Protein AF-A0A3L7UXZ8-F1 (afdb_monomer)

Sequence (116 aa):
MSKIKSLLKNLHPDQWKRKPWANPTLIAASRVRPDKLKSFIVQELRSEAGKPAVQSEWPTITEVAKRLGENKGTVSRLIRKGRLKDNGLKNRQRRIDPASVLEYCKAKGITYNQTR

Secondary structure (DSSP, 8-state):
--HHHHHHHHH-GGGGGG-GGG-HHHHHHHHH-GGGHHHHHHHHHHHHT-----GGGPPBHHHHHHHHT--HHHHHHHHHTTSS-B-S--GGG-BB-HHHHHHHHHHHT-------

Mean predicted aligned error: 15.3 Å

Solvent-accessible surface area (backbone atoms only — not comparable to full-atom values): 6978 Å² total; per-residue (Å²): 129,63,71,66,62,61,54,46,57,78,74,46,72,81,61,60,84,73,50,66,88,73,38,66,66,59,54,52,43,47,73,78,40,62,90,51,36,68,63,50,52,54,47,52,54,46,40,74,75,54,60,75,73,55,87,91,58,45,41,40,58,67,54,51,11,62,47,68,76,45,52,52,66,57,51,53,48,36,37,76,70,68,60,33,50,58,74,83,46,62,78,96,66,31,25,32,41,59,65,37,50,51,51,46,24,60,77,68,74,46,78,75,63,79,79,128

Nearest PDB structures (foldseek):
  4j2n-assembly1_A  TM=9.255E-01  e=5.823E-03  Pukovnikvirus pukovnik
  3ucs-assembly1_A  TM=7.450E-01  e=8.799E-01  Klebsiella pneumoniae 342
  2zhh-assembly1_A-2  TM=7.238E-01  e=1.288E+00  Escherichia coli K-12
  5gpe-assembly4_G  TM=5.611E-01  e=5.640E-01  Cupriavidus metallidurans CH34
  2zhg-assembly1_A-2  TM=7.113E-01  e=2.009E+00  Escherichia coli K-12

Structure (mmCIF, N/CA/C/O backbone):
data_AF-A0A3L7UXZ8-F1
#
_entry.id   AF-A0A3L7UXZ8-F1
#
loop_
_atom_site.group_PDB
_atom_site.id
_atom_site.type_symbol
_atom_site.label_atom_id
_atom_site.label_alt_id
_atom_site.label_comp_id
_atom_site.label_asym_id
_atom_site.label_entity_id
_atom_site.label_seq_id
_atom_site.pdbx_PDB_ins_code
_atom_site.Cartn_x
_atom_site.Cartn_y
_atom_site.Cartn_z
_atom_site.occupancy
_atom_site.B_iso_or_equiv
_atom_site.auth_seq_id
_atom_site.auth_comp_id
_atom_site.auth_asym_id
_atom_site.auth_atom_id
_atom_site.pdbx_PDB_model_num
ATOM 1 N N . MET A 1 1 ? -20.219 32.440 -14.816 1.00 51.62 1 MET A N 1
ATOM 2 C CA . MET A 1 1 ? -19.664 31.236 -14.142 1.00 51.62 1 MET A CA 1
ATOM 3 C C . MET A 1 1 ? -19.347 30.169 -15.191 1.00 51.62 1 MET A C 1
ATOM 5 O O . MET A 1 1 ? -20.224 29.867 -15.986 1.00 51.62 1 MET A O 1
ATOM 9 N N . SER A 1 2 ? -18.127 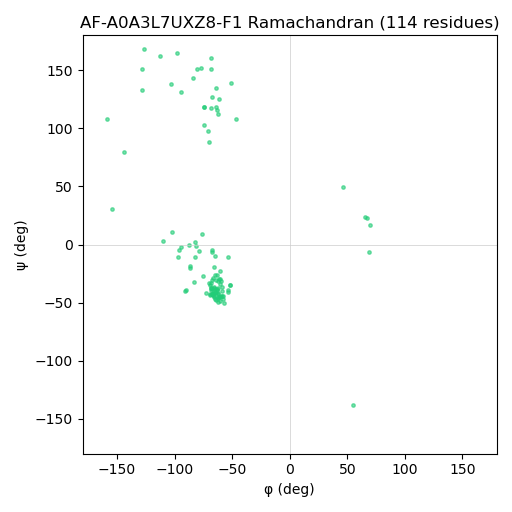29.612 -15.242 1.00 64.94 2 SER A N 1
ATOM 10 C CA . SER A 1 2 ? -17.762 28.589 -16.246 1.00 64.94 2 SER A CA 1
ATOM 11 C C . SER A 1 2 ? -18.582 27.300 -16.080 1.00 64.94 2 SER A C 1
ATOM 13 O O . SER A 1 2 ? -18.694 26.784 -14.967 1.00 64.94 2 SER A O 1
ATOM 15 N N . LYS A 1 3 ? -19.098 26.751 -17.190 1.00 65.88 3 LYS A N 1
ATOM 16 C CA . LYS A 1 3 ? -19.978 25.561 -17.262 1.00 65.88 3 LYS A CA 1
ATOM 17 C C . LYS A 1 3 ? -19.422 24.338 -16.509 1.00 65.88 3 LYS A C 1
ATOM 19 O O . LYS A 1 3 ? -20.165 23.627 -15.841 1.00 65.88 3 LYS A O 1
ATOM 24 N N . ILE A 1 4 ? -18.098 24.176 -16.513 1.00 62.41 4 ILE A N 1
ATOM 25 C CA . ILE A 1 4 ? -17.360 23.134 -15.779 1.00 62.41 4 ILE A CA 1
ATOM 26 C C . ILE A 1 4 ? -17.542 23.267 -14.255 1.00 62.41 4 ILE A C 1
ATOM 28 O O . ILE A 1 4 ? -17.833 22.279 -13.584 1.00 62.41 4 ILE A O 1
ATOM 32 N N . LYS A 1 5 ? -17.444 24.487 -13.700 1.00 64.06 5 LYS A N 1
ATOM 33 C CA . LYS A 1 5 ? -17.596 24.727 -12.251 1.00 64.06 5 LYS A CA 1
ATOM 34 C C . LYS A 1 5 ? -19.003 24.375 -11.759 1.00 64.06 5 LYS A C 1
ATOM 36 O O . LYS A 1 5 ? -19.148 23.811 -10.681 1.00 64.06 5 LYS A O 1
ATOM 41 N N . SER A 1 6 ? -20.026 24.689 -12.556 1.00 66.88 6 SER A N 1
ATOM 42 C CA . SER A 1 6 ? -21.424 24.384 -12.224 1.00 66.88 6 SER A CA 1
ATOM 43 C C . SER A 1 6 ? -21.712 22.878 -12.253 1.00 66.88 6 SER A C 1
ATOM 45 O O . SER A 1 6 ? -22.385 22.368 -11.363 1.00 66.88 6 SER A O 1
ATOM 47 N N . LEU A 1 7 ? -21.139 22.145 -13.214 1.00 65.00 7 LEU A N 1
ATOM 48 C CA . LEU A 1 7 ? -21.285 20.689 -13.302 1.00 65.00 7 LEU A CA 1
ATOM 49 C C . LEU A 1 7 ? -20.618 19.958 -12.127 1.00 65.00 7 LEU A C 1
ATOM 51 O O . LEU A 1 7 ? -21.221 19.060 -11.548 1.00 65.00 7 LEU A O 1
ATOM 55 N N . LEU A 1 8 ? -19.410 20.372 -11.736 1.00 59.84 8 LEU A N 1
ATOM 56 C CA . LEU A 1 8 ? -18.667 19.773 -10.620 1.00 59.84 8 LEU A CA 1
ATOM 57 C C . LEU A 1 8 ? -19.349 19.983 -9.257 1.00 59.84 8 LEU A C 1
ATOM 59 O O . LEU A 1 8 ? -19.364 19.053 -8.453 1.00 59.84 8 LEU A O 1
ATOM 63 N N . LYS A 1 9 ? -19.969 21.154 -9.027 1.00 58.72 9 LYS A N 1
ATOM 64 C CA . LYS A 1 9 ? -20.753 21.454 -7.810 1.00 58.72 9 LYS A CA 1
ATOM 65 C C . LYS A 1 9 ? -21.835 20.408 -7.533 1.00 58.72 9 LYS A C 1
ATOM 67 O O . LYS A 1 9 ? -22.041 20.044 -6.382 1.00 58.72 9 LYS A O 1
ATOM 72 N N . ASN A 1 10 ? -22.510 19.950 -8.586 1.00 60.25 10 ASN A N 1
ATOM 73 C CA . ASN A 1 10 ? -23.655 19.044 -8.482 1.00 60.25 10 ASN A CA 1
ATOM 74 C C . ASN A 1 10 ? -23.257 17.561 -8.433 1.00 60.25 10 ASN A C 1
ATOM 76 O O . ASN A 1 10 ? -24.073 16.737 -8.039 1.00 60.25 10 ASN A O 1
ATOM 80 N N . LEU A 1 11 ? -22.034 17.213 -8.850 1.00 56.59 11 LEU A N 1
ATOM 81 C CA . LEU A 1 11 ? -21.573 15.823 -8.913 1.00 56.59 11 LEU A CA 1
ATOM 82 C C . LEU A 1 11 ? -20.889 15.365 -7.617 1.00 56.59 11 LEU A C 1
ATOM 84 O O . LEU A 1 11 ? -21.138 14.242 -7.208 1.00 56.59 11 LEU A O 1
ATOM 88 N N . HIS A 1 12 ? -20.068 16.194 -6.957 1.00 53.81 12 HIS A N 1
ATOM 89 C CA . HIS A 1 12 ? -19.430 15.851 -5.672 1.00 53.81 12 HIS A CA 1
ATOM 90 C C . HIS A 1 12 ? -18.987 17.122 -4.905 1.00 53.81 12 HIS A C 1
ATOM 92 O O . HIS A 1 12 ? -17.982 17.731 -5.287 1.00 53.81 12 HIS A O 1
ATOM 98 N N . PRO A 1 13 ? -19.656 17.522 -3.802 1.00 54.41 13 PRO A N 1
ATOM 99 C CA . PRO A 1 13 ? -19.327 18.758 -3.076 1.00 54.41 13 PRO A CA 1
ATOM 100 C C . PRO A 1 13 ? -17.949 18.728 -2.386 1.00 54.41 13 PRO A C 1
ATOM 102 O O . PRO A 1 13 ? -17.293 19.763 -2.286 1.00 54.41 13 PRO A O 1
ATOM 105 N N . ASP A 1 14 ? -17.462 17.550 -1.981 1.00 51.56 14 ASP A N 1
ATOM 106 C CA . ASP A 1 14 ? -16.200 17.389 -1.235 1.00 51.56 14 ASP A CA 1
ATOM 107 C C . ASP A 1 14 ? -14.931 17.550 -2.102 1.00 51.56 14 ASP A C 1
ATOM 109 O O . ASP A 1 14 ? -13.878 17.998 -1.648 1.00 51.56 14 ASP A O 1
ATOM 113 N N . GLN A 1 15 ? -15.025 17.261 -3.405 1.00 50.94 15 GLN A N 1
ATOM 114 C CA . GLN A 1 15 ? -13.883 17.307 -4.336 1.00 50.94 15 GLN A CA 1
ATOM 115 C C . GLN A 1 15 ? -13.571 18.731 -4.841 1.00 50.94 15 GLN A C 1
ATOM 117 O O . GLN A 1 15 ? -12.597 18.952 -5.566 1.00 50.94 15 GLN A O 1
ATOM 122 N N . TRP A 1 16 ? -14.356 19.731 -4.418 1.00 46.22 16 TRP A N 1
ATOM 123 C CA . TRP A 1 16 ? -14.195 21.136 -4.801 1.00 46.22 16 TRP A CA 1
ATOM 124 C C . TRP A 1 16 ? -12.839 21.717 -4.369 1.00 46.22 16 TRP A C 1
ATOM 126 O O . TRP A 1 16 ? -12.270 22.571 -5.053 1.00 46.22 16 TRP A O 1
ATOM 136 N N . LYS A 1 17 ? -12.266 21.218 -3.266 1.00 52.56 17 LYS A N 1
ATOM 137 C CA . LYS A 1 17 ? -10.981 21.701 -2.731 1.00 52.56 17 LYS A CA 1
ATOM 138 C C . LYS A 1 17 ? -9.783 21.418 -3.650 1.00 52.56 17 LYS A C 1
ATOM 140 O O . LYS A 1 17 ? -8.772 22.104 -3.536 1.00 52.56 17 LYS A O 1
ATOM 145 N N . ARG A 1 18 ? -9.898 20.474 -4.595 1.00 56.06 18 ARG A N 1
ATOM 146 C CA . ARG A 1 18 ? -8.808 20.064 -5.505 1.00 56.06 18 ARG A CA 1
ATOM 147 C C . ARG A 1 18 ? -8.694 20.898 -6.789 1.00 56.06 18 ARG A C 1
ATOM 149 O O . ARG A 1 18 ? -7.810 20.650 -7.596 1.00 56.06 18 ARG A O 1
ATOM 156 N N . LYS A 1 19 ? -9.564 21.899 -6.981 1.00 61.94 19 LYS A N 1
ATOM 157 C CA . LYS A 1 19 ? -9.596 22.789 -8.164 1.00 61.94 19 LYS A CA 1
ATOM 158 C C . LYS A 1 19 ? -9.491 22.062 -9.528 1.00 61.94 19 LYS A C 1
ATOM 160 O O . LYS A 1 19 ? -8.731 22.506 -10.388 1.00 61.94 19 LYS A O 1
ATOM 165 N N . PRO A 1 20 ? -10.285 21.008 -9.799 1.00 56.69 20 PRO A N 1
ATOM 166 C CA . PRO A 1 20 ? -10.182 20.234 -11.045 1.00 56.69 20 PRO A CA 1
ATOM 167 C C . PRO A 1 20 ? -10.444 21.059 -12.321 1.00 56.69 20 PRO A C 1
ATOM 169 O O . PRO A 1 20 ? -9.943 20.732 -13.388 1.00 56.69 20 PRO A O 1
ATOM 172 N N . TRP A 1 21 ? -11.157 2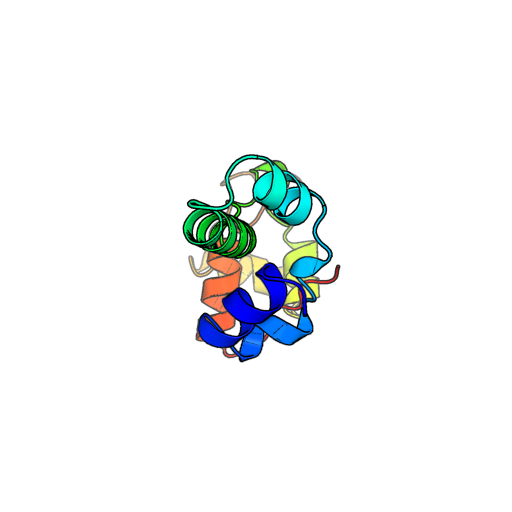2.188 -12.232 1.00 57.44 21 TRP A N 1
ATOM 173 C CA . TRP A 1 21 ? -11.348 23.128 -13.351 1.00 57.44 21 TRP A CA 1
ATOM 174 C C . TRP A 1 21 ? -10.069 23.862 -13.795 1.00 57.44 21 TRP A C 1
ATOM 176 O O . TRP A 1 21 ? -10.131 24.643 -14.740 1.00 57.44 21 TRP A O 1
ATOM 186 N N . ALA A 1 22 ? -8.947 23.675 -13.095 1.00 61.94 22 ALA A N 1
ATOM 187 C CA . ALA A 1 22 ? -7.631 24.156 -13.502 1.00 61.94 22 ALA A CA 1
ATOM 188 C C . ALA A 1 22 ? -6.817 23.090 -14.263 1.00 61.94 22 ALA A C 1
ATOM 190 O O . ALA A 1 22 ? -5.706 23.381 -14.694 1.00 61.94 22 ALA A O 1
ATOM 191 N N . ASN A 1 23 ? -7.347 21.871 -14.440 1.00 64.31 23 ASN A N 1
ATOM 192 C CA . ASN A 1 23 ? -6.668 20.821 -15.193 1.00 64.31 23 ASN A CA 1
ATOM 193 C C . ASN A 1 23 ? -6.740 21.132 -16.708 1.00 64.31 23 ASN A C 1
ATOM 195 O O . ASN A 1 23 ? -7.847 21.185 -17.262 1.00 64.31 23 ASN A O 1
ATOM 199 N N . PRO A 1 24 ? -5.594 21.319 -17.396 1.00 64.19 24 PRO A N 1
ATOM 200 C CA . PRO A 1 24 ? -5.560 21.663 -18.817 1.00 64.19 24 PRO A CA 1
ATOM 201 C C . PRO A 1 24 ? -6.221 20.597 -19.700 1.00 64.19 24 PRO A C 1
ATOM 203 O O . PRO A 1 24 ? -6.842 20.946 -20.702 1.00 64.19 24 PRO A O 1
ATOM 206 N N . THR A 1 25 ? -6.191 19.324 -19.297 1.00 65.69 25 THR A N 1
ATOM 207 C CA . THR A 1 25 ? -6.837 18.213 -20.008 1.00 65.69 25 THR A CA 1
ATOM 208 C C . THR A 1 25 ? -8.360 18.331 -19.966 1.00 65.69 25 THR A C 1
ATOM 210 O O . THR A 1 25 ? -9.022 18.172 -20.990 1.00 65.69 25 THR A O 1
ATOM 213 N N . LEU A 1 26 ? -8.937 18.691 -18.813 1.00 64.19 26 LEU A N 1
ATOM 214 C CA . LEU A 1 26 ? -10.384 18.914 -18.687 1.00 64.19 26 LEU A CA 1
ATOM 215 C C . LEU A 1 26 ? -10.834 20.176 -19.438 1.00 64.19 26 LEU A C 1
ATOM 217 O O . LEU A 1 26 ? -11.919 20.201 -20.023 1.00 64.19 26 LEU A O 1
ATOM 221 N N . ILE A 1 27 ? -9.991 21.213 -19.460 1.00 65.19 27 ILE A N 1
ATOM 222 C CA . ILE A 1 27 ? -10.236 22.439 -20.230 1.00 65.19 27 ILE A CA 1
ATOM 223 C C . ILE A 1 27 ? -10.208 22.142 -21.736 1.00 65.19 27 ILE A C 1
ATOM 225 O O . ILE A 1 27 ? -11.100 22.587 -22.460 1.00 65.19 27 ILE A O 1
ATOM 229 N N . ALA A 1 28 ? -9.230 21.367 -22.208 1.00 66.06 28 ALA A N 1
ATOM 230 C CA . ALA A 1 28 ? -9.130 20.950 -23.603 1.00 66.06 28 ALA A CA 1
ATOM 231 C C . ALA A 1 28 ? -10.312 20.055 -24.009 1.00 66.06 28 ALA A C 1
ATOM 233 O O . ALA A 1 28 ? -10.984 20.336 -25.001 1.00 66.06 28 ALA A O 1
ATOM 234 N N . ALA A 1 29 ? -10.650 19.048 -23.197 1.00 62.25 2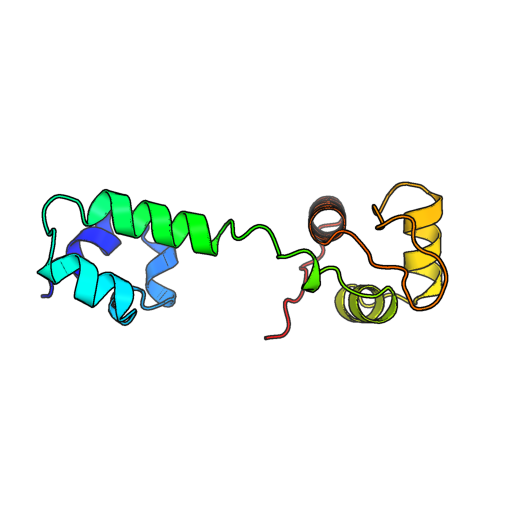9 ALA A N 1
ATOM 235 C CA . ALA A 1 29 ? -11.796 18.170 -23.438 1.00 62.25 29 ALA A CA 1
ATOM 236 C C . ALA A 1 29 ? -13.119 18.952 -23.514 1.00 62.25 29 ALA A C 1
ATOM 238 O O . ALA A 1 29 ? -13.968 18.657 -24.357 1.00 62.25 29 ALA A O 1
ATOM 239 N N . SER A 1 30 ? -13.269 20.006 -22.700 1.00 61.72 30 SER A N 1
ATOM 240 C CA . SER A 1 30 ? -14.444 20.884 -22.735 1.00 61.72 30 SER A CA 1
ATOM 241 C C . SER A 1 30 ? -14.626 21.635 -24.043 1.00 61.72 30 SER A C 1
ATOM 243 O O . SER A 1 30 ? -15.755 22.025 -24.340 1.00 61.72 30 SER A O 1
ATOM 245 N N . ARG A 1 31 ? -13.545 21.887 -24.785 1.00 66.12 31 ARG A N 1
ATOM 246 C CA . ARG A 1 31 ? -13.599 22.573 -26.079 1.00 66.12 31 ARG A CA 1
ATOM 247 C C . ARG A 1 31 ? -13.945 21.616 -27.213 1.00 66.12 31 ARG A C 1
ATOM 249 O O . ARG A 1 31 ? -14.600 22.029 -28.158 1.00 66.12 31 ARG A O 1
ATOM 256 N N . VAL A 1 32 ? -13.525 20.355 -27.106 1.00 66.69 32 VAL A N 1
ATOM 257 C CA . VAL A 1 32 ? -13.650 19.370 -28.191 1.00 66.69 32 VAL A CA 1
ATOM 258 C C . VAL A 1 32 ? -14.971 18.597 -28.125 1.00 66.69 32 VAL A C 1
ATOM 260 O O . VAL A 1 32 ? -15.562 18.340 -29.168 1.00 66.69 32 VAL A O 1
ATOM 263 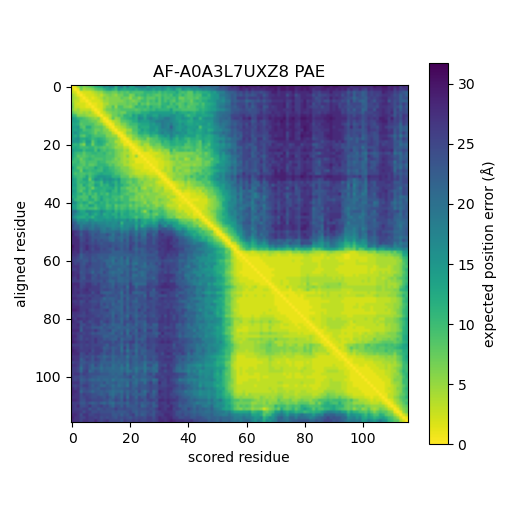N N . ARG A 1 33 ? -15.455 18.214 -26.929 1.00 64.12 33 ARG A N 1
ATOM 264 C CA . ARG A 1 33 ? -16.708 17.440 -26.764 1.00 64.12 33 ARG A CA 1
ATOM 265 C C . ARG A 1 33 ? -17.489 17.848 -25.504 1.00 64.12 33 ARG A C 1
ATOM 267 O O . ARG A 1 33 ? -17.412 17.156 -24.483 1.00 64.12 33 ARG A O 1
ATOM 274 N N . PRO A 1 34 ? -18.240 18.964 -25.536 1.00 63.84 34 PRO A N 1
ATOM 275 C CA . PRO A 1 34 ? -18.936 19.499 -24.362 1.00 63.84 34 PRO A CA 1
ATOM 276 C C . PRO A 1 34 ? -20.037 18.573 -23.813 1.00 63.84 34 PRO A C 1
ATOM 278 O O . PRO A 1 34 ? -20.294 18.549 -22.610 1.00 63.84 34 PRO A O 1
ATOM 281 N N . ASP A 1 35 ? -20.661 17.789 -24.684 1.00 69.81 35 ASP A N 1
ATOM 282 C CA . ASP A 1 35 ? -21.706 16.794 -24.424 1.00 69.81 35 ASP A CA 1
ATOM 283 C C . ASP A 1 35 ? -21.205 15.578 -23.623 1.00 69.81 35 ASP A C 1
ATOM 285 O O . ASP A 1 35 ? -21.941 15.034 -22.798 1.00 69.81 35 ASP A O 1
ATOM 289 N N . LYS A 1 36 ? -19.926 15.204 -23.772 1.00 63.97 36 LYS A N 1
ATOM 290 C CA . LYS A 1 36 ? -19.294 14.080 -23.049 1.00 63.97 36 LYS A CA 1
ATOM 291 C C . LYS A 1 36 ? -18.400 14.503 -21.882 1.00 63.97 36 LYS A C 1
ATOM 293 O O . LYS A 1 36 ? -17.707 13.676 -21.286 1.00 63.97 36 LYS A O 1
ATOM 298 N N . LEU A 1 37 ? -18.445 15.778 -21.498 1.00 65.44 37 LEU A N 1
ATOM 299 C CA . LEU A 1 37 ? -17.634 16.307 -20.400 1.00 65.44 37 LEU A C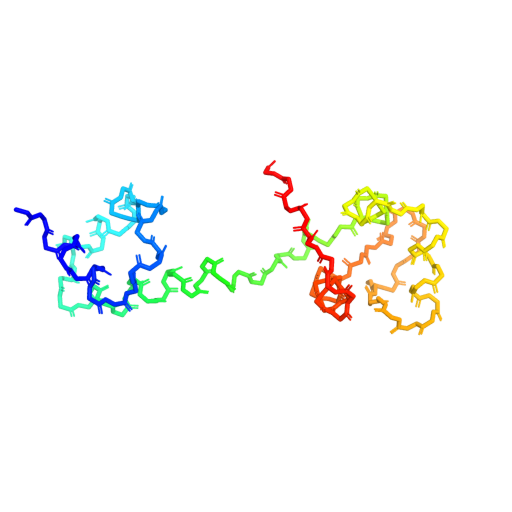A 1
ATOM 300 C C . LEU A 1 37 ? -17.886 15.612 -19.066 1.00 65.44 37 LEU A C 1
ATOM 302 O O . LEU A 1 37 ? -16.941 15.358 -18.328 1.00 65.44 37 LEU A O 1
ATOM 306 N N . LYS A 1 38 ? -19.145 15.290 -18.749 1.00 64.50 38 LYS A N 1
ATOM 307 C CA . LYS A 1 38 ? -19.484 14.622 -17.484 1.00 64.50 38 LYS A CA 1
ATOM 308 C C . LYS A 1 38 ? -18.793 13.263 -17.374 1.00 64.50 38 LYS A C 1
ATOM 310 O O . LYS A 1 38 ? -18.145 13.004 -16.368 1.00 64.50 38 LYS A O 1
ATOM 315 N N . SER A 1 39 ? -18.879 12.429 -18.412 1.00 65.12 39 SER A N 1
ATOM 316 C CA . SER A 1 39 ? -18.230 11.114 -18.430 1.00 65.12 39 SER A CA 1
ATOM 317 C C . SER A 1 39 ? -16.711 11.223 -18.389 1.00 65.12 39 SER A C 1
ATOM 319 O O . SER A 1 39 ? -16.083 10.447 -17.683 1.00 65.12 39 SER A O 1
ATOM 321 N N . PHE A 1 40 ? -16.126 12.210 -19.075 1.00 62.78 40 PHE A N 1
ATOM 322 C CA . PHE A 1 40 ? -14.677 12.409 -19.083 1.00 62.78 40 PHE A CA 1
ATOM 323 C C . PHE A 1 40 ? -14.155 12.885 -17.722 1.00 62.78 40 PHE A C 1
ATOM 325 O O . PHE A 1 40 ? -13.180 12.347 -17.220 1.00 62.78 40 PHE A O 1
ATOM 332 N N . ILE A 1 41 ? -14.851 13.822 -17.069 1.00 63.09 41 ILE A N 1
ATOM 333 C CA . ILE A 1 41 ? -14.528 14.252 -15.700 1.00 63.09 41 ILE A CA 1
ATOM 334 C C . ILE A 1 41 ? -14.662 13.073 -14.729 1.00 63.09 41 ILE A C 1
ATOM 336 O O . ILE A 1 41 ? -13.780 12.859 -13.909 1.00 63.09 41 ILE A O 1
ATOM 340 N N . VAL A 1 42 ? -15.738 12.285 -14.823 1.00 62.06 42 VAL A N 1
ATOM 341 C CA . VAL A 1 42 ? -15.932 11.099 -13.971 1.00 62.06 42 VAL A CA 1
ATOM 342 C C . VAL A 1 42 ? -14.842 10.053 -14.215 1.00 62.06 42 VAL A C 1
ATOM 344 O O . VAL A 1 42 ? -14.376 9.435 -13.262 1.00 62.06 42 VAL A O 1
ATOM 347 N N . GLN A 1 43 ? -14.415 9.867 -15.464 1.00 58.78 43 GLN A N 1
ATOM 348 C CA . GLN A 1 43 ? -13.368 8.922 -15.835 1.00 58.78 43 GLN A CA 1
ATOM 349 C C . GLN A 1 43 ? -11.984 9.405 -15.398 1.00 58.78 43 GLN A C 1
ATOM 351 O O . GLN A 1 43 ? -11.247 8.609 -14.843 1.00 58.78 43 GLN A O 1
ATOM 356 N N . GLU A 1 44 ? -11.659 10.688 -15.544 1.00 56.41 44 GLU A N 1
ATOM 357 C CA . GLU A 1 44 ? -10.399 11.275 -15.072 1.00 56.41 44 GLU A CA 1
ATOM 358 C C . GLU A 1 44 ? -10.323 11.265 -13.539 1.00 56.41 44 GLU A C 1
ATOM 360 O O . GLU A 1 44 ? -9.309 10.874 -12.974 1.00 56.41 44 GLU A O 1
ATOM 365 N N . LEU A 1 45 ? -11.420 11.595 -12.844 1.00 55.81 45 LEU A N 1
ATOM 366 C CA . LEU A 1 45 ? -11.495 11.506 -11.380 1.00 55.81 45 LEU A CA 1
ATOM 367 C C . LEU A 1 45 ? -11.411 10.053 -10.887 1.00 55.81 45 LEU A C 1
ATOM 369 O O . LEU A 1 45 ? -10.794 9.792 -9.855 1.00 55.81 45 LEU A O 1
ATOM 373 N N . ARG A 1 46 ? -11.998 9.094 -11.620 1.00 52.09 46 ARG A N 1
ATOM 374 C CA . ARG A 1 46 ? -11.807 7.657 -11.358 1.00 52.09 46 ARG A CA 1
ATOM 375 C C . ARG A 1 46 ? -10.387 7.202 -11.672 1.00 52.09 46 ARG A C 1
ATOM 377 O O . ARG A 1 46 ? -9.862 6.388 -10.927 1.00 52.09 46 ARG A O 1
ATOM 384 N N . SER A 1 47 ? -9.772 7.729 -12.724 1.00 48.00 47 SER A N 1
ATOM 385 C CA . SER A 1 47 ? -8.391 7.438 -13.100 1.00 48.00 47 SER A CA 1
ATOM 386 C C . SER A 1 47 ? -7.417 8.019 -12.083 1.00 48.00 47 SER A C 1
ATOM 388 O O . SER A 1 47 ? -6.473 7.338 -11.730 1.00 48.00 47 SER A O 1
ATOM 390 N N . GLU A 1 48 ? -7.649 9.198 -11.505 1.00 47.69 48 GLU A N 1
ATOM 391 C CA . GLU A 1 48 ? -6.847 9.699 -10.378 1.00 47.69 48 GLU A CA 1
ATOM 392 C C . GLU A 1 48 ? -7.064 8.885 -9.094 1.00 47.69 48 GLU A C 1
ATOM 394 O O . GLU A 1 48 ? -6.125 8.689 -8.327 1.00 47.69 48 GLU A O 1
ATOM 399 N N . ALA A 1 49 ? -8.274 8.362 -8.875 1.00 46.31 49 ALA A N 1
ATOM 400 C CA . ALA A 1 49 ? -8.568 7.434 -7.781 1.00 46.31 49 ALA A CA 1
ATOM 401 C C . ALA A 1 49 ? -8.117 5.983 -8.058 1.00 46.31 49 ALA A C 1
ATOM 403 O O . ALA A 1 49 ? -8.231 5.130 -7.179 1.00 46.31 49 ALA A O 1
ATOM 404 N N . GLY A 1 50 ? -7.627 5.696 -9.266 1.00 41.00 50 GLY A N 1
ATOM 405 C CA . GLY A 1 50 ? -7.494 4.340 -9.784 1.00 41.00 50 GLY A CA 1
ATOM 406 C C . GLY A 1 50 ? -6.404 4.178 -10.834 1.00 41.00 50 GLY A C 1
ATOM 407 O O . GLY A 1 50 ? -6.538 3.310 -11.692 1.00 41.00 50 GLY A O 1
ATOM 408 N N . LYS A 1 51 ? -5.320 4.967 -10.785 1.00 40.75 51 LYS A N 1
ATOM 409 C CA . LYS A 1 51 ? -4.103 4.610 -11.521 1.00 40.75 51 LYS A CA 1
ATOM 410 C C . LYS A 1 51 ? -3.620 3.292 -10.913 1.00 40.75 51 LYS A C 1
ATOM 412 O O . LYS A 1 51 ? -3.289 3.289 -9.725 1.00 40.75 51 LYS A O 1
ATOM 417 N N . PRO A 1 52 ? -3.588 2.170 -11.658 1.00 37.84 52 PRO A N 1
ATOM 418 C CA . PRO A 1 52 ? -2.809 1.037 -11.211 1.00 37.84 52 PRO A CA 1
ATOM 419 C C . PRO A 1 52 ? -1.374 1.540 -11.191 1.00 37.84 52 PRO A C 1
ATOM 421 O O . PRO A 1 52 ? -0.827 1.906 -12.231 1.00 37.84 52 PRO A O 1
ATOM 424 N N . ALA A 1 53 ? -0.829 1.649 -9.985 1.00 43.47 53 ALA A N 1
ATOM 425 C CA . ALA A 1 53 ? 0.552 1.995 -9.755 1.00 43.47 53 ALA A CA 1
ATOM 426 C C . ALA A 1 53 ? 1.409 1.141 -10.693 1.00 43.47 53 ALA A C 1
ATOM 428 O O . ALA A 1 53 ? 1.452 -0.087 -10.568 1.00 43.47 53 ALA A O 1
ATOM 429 N N . VAL A 1 54 ? 1.981 1.783 -11.713 1.00 44.19 54 VAL A N 1
ATOM 430 C CA . VAL A 1 54 ? 2.824 1.149 -12.730 1.00 44.19 54 VAL A CA 1
ATOM 431 C C . VAL A 1 54 ? 3.871 0.339 -11.973 1.00 44.19 54 VAL A C 1
ATOM 433 O O . VAL A 1 54 ? 4.369 0.814 -10.966 1.00 44.19 54 VAL A O 1
ATOM 436 N N . GLN A 1 55 ? 4.222 -0.879 -12.390 1.00 43.91 55 GLN A N 1
ATOM 437 C CA . GLN A 1 55 ? 5.112 -1.786 -11.630 1.00 43.91 55 GLN A CA 1
ATOM 438 C C . GLN A 1 55 ? 6.481 -1.174 -11.219 1.00 43.91 55 GLN A C 1
ATOM 440 O O . GLN A 1 55 ? 7.171 -1.719 -10.361 1.00 43.91 55 GLN A O 1
ATOM 445 N N . SER A 1 56 ? 6.837 0.000 -11.754 1.00 48.44 56 SER A N 1
ATOM 446 C CA . SER A 1 56 ? 7.886 0.911 -11.268 1.00 48.44 56 SER A CA 1
ATOM 447 C C . SER A 1 56 ? 7.628 1.549 -9.880 1.00 48.44 56 SER A C 1
ATOM 449 O O . SER A 1 56 ? 8.522 2.195 -9.340 1.00 48.44 56 SER A O 1
ATOM 451 N N . GLU A 1 57 ? 6.433 1.412 -9.303 1.00 64.38 57 GLU A N 1
ATOM 452 C CA . GLU A 1 57 ? 5.945 2.142 -8.119 1.00 64.38 57 GLU A CA 1
ATOM 453 C C . GLU A 1 57 ? 5.807 1.267 -6.867 1.00 64.38 57 GLU A C 1
ATOM 455 O O . GLU A 1 57 ? 5.355 1.745 -5.825 1.00 64.38 57 GLU A O 1
ATOM 460 N N . TRP A 1 58 ? 6.175 -0.017 -6.927 1.00 79.56 58 TRP A N 1
ATOM 461 C CA . TRP A 1 58 ? 6.108 -0.864 -5.738 1.00 79.56 58 TRP A CA 1
ATOM 462 C C . TRP A 1 58 ? 7.168 -0.394 -4.738 1.00 79.56 58 TRP A C 1
ATOM 464 O O . TRP A 1 58 ? 8.356 -0.446 -5.063 1.00 79.56 58 TRP A O 1
ATOM 474 N N . PRO A 1 59 ? 6.792 0.079 -3.536 1.00 83.88 59 PRO A N 1
ATOM 475 C CA . PRO A 1 59 ? 7.748 0.633 -2.593 1.00 83.88 59 PRO A CA 1
ATOM 476 C C . PRO A 1 59 ? 8.682 -0.437 -2.024 1.00 83.88 59 PRO A C 1
ATOM 478 O O . PRO A 1 59 ? 8.345 -1.612 -1.847 1.00 83.88 59 PRO A O 1
ATOM 481 N N . THR A 1 60 ? 9.889 -0.013 -1.678 1.00 88.06 60 THR A N 1
ATOM 482 C CA . THR A 1 60 ? 10.833 -0.821 -0.908 1.00 88.06 60 THR A CA 1
ATOM 483 C C . THR A 1 60 ? 10.341 -1.030 0.526 1.00 88.06 60 THR A C 1
ATOM 485 O O . THR A 1 60 ? 9.571 -0.241 1.075 1.00 88.06 60 THR A O 1
ATOM 488 N N . ILE A 1 61 ? 10.879 -2.055 1.199 1.00 87.88 61 ILE A N 1
ATOM 489 C CA . ILE A 1 61 ? 10.652 -2.276 2.640 1.00 87.88 61 ILE A CA 1
ATOM 490 C C . ILE A 1 61 ? 10.989 -1.022 3.455 1.00 87.88 61 ILE A C 1
ATOM 492 O O . ILE A 1 61 ? 10.289 -0.701 4.409 1.00 87.88 61 ILE A O 1
ATOM 496 N N . THR A 1 62 ? 12.055 -0.308 3.083 1.00 86.25 62 THR A N 1
ATOM 497 C CA . THR A 1 62 ? 12.491 0.903 3.789 1.00 86.25 62 THR A CA 1
ATOM 498 C C . THR A 1 62 ? 11.468 2.029 3.666 1.00 86.25 62 THR A C 1
ATOM 500 O O . THR A 1 62 ? 11.205 2.715 4.650 1.00 86.25 62 THR A O 1
ATOM 503 N N . GLU A 1 63 ? 10.882 2.226 2.488 1.00 84.06 63 GLU A N 1
ATOM 504 C CA . GLU A 1 63 ? 9.863 3.258 2.277 1.00 84.06 63 GLU A CA 1
ATOM 505 C C . GLU A 1 63 ? 8.563 2.915 2.995 1.00 84.06 63 GLU A C 1
ATOM 507 O O . GLU A 1 63 ? 7.999 3.775 3.666 1.00 84.06 63 GLU A O 1
ATOM 512 N N . VAL A 1 64 ? 8.119 1.656 2.932 1.00 86.25 64 VAL A N 1
ATOM 513 C CA . VAL A 1 64 ? 6.930 1.209 3.673 1.00 86.25 64 VAL A CA 1
ATOM 514 C C . VAL A 1 64 ? 7.140 1.348 5.178 1.00 86.25 64 VAL A C 1
ATOM 516 O O . VAL A 1 64 ? 6.257 1.850 5.861 1.00 86.25 64 VAL A O 1
ATOM 519 N N . ALA A 1 65 ? 8.317 0.985 5.69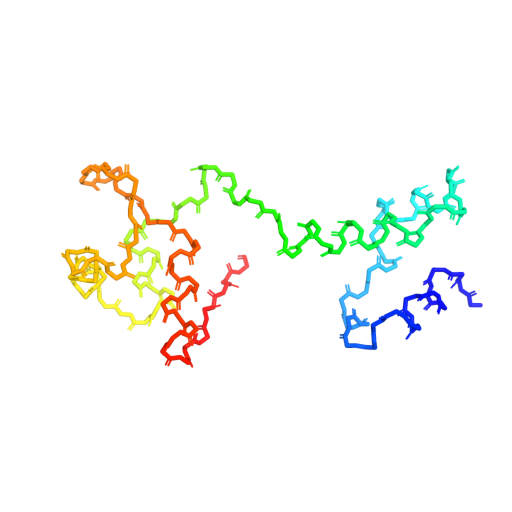0 1.00 87.25 65 ALA A N 1
ATOM 520 C CA . ALA A 1 65 ? 8.673 1.164 7.096 1.00 87.25 65 ALA A CA 1
ATOM 521 C C . ALA A 1 65 ? 8.555 2.637 7.522 1.00 87.25 65 ALA A C 1
ATOM 523 O O . ALA A 1 65 ? 7.835 2.948 8.467 1.00 87.25 65 ALA A O 1
ATOM 524 N N . LYS A 1 66 ? 9.158 3.558 6.755 1.00 84.06 66 LYS A N 1
ATOM 525 C CA . LYS A 1 66 ? 9.046 5.005 7.004 1.00 84.06 66 LYS A CA 1
ATOM 526 C C . LYS A 1 66 ? 7.596 5.496 6.975 1.00 84.06 66 LYS A C 1
ATOM 528 O O . LYS A 1 66 ? 7.206 6.264 7.845 1.00 84.06 66 LYS A O 1
ATOM 533 N N . ARG A 1 67 ? 6.797 5.055 5.999 1.00 81.19 67 ARG A N 1
ATOM 534 C CA . ARG A 1 67 ? 5.396 5.484 5.836 1.00 81.19 67 ARG A CA 1
ATOM 535 C C . ARG A 1 67 ? 4.476 4.948 6.933 1.00 81.19 67 ARG A C 1
ATOM 537 O O . ARG A 1 67 ? 3.534 5.632 7.310 1.00 81.19 67 ARG A O 1
ATOM 544 N N . LEU A 1 68 ? 4.755 3.749 7.441 1.00 81.00 68 LEU A N 1
ATOM 545 C CA . LEU A 1 68 ? 4.018 3.141 8.550 1.00 81.00 68 LEU A CA 1
ATOM 546 C C . LEU A 1 68 ? 4.486 3.635 9.928 1.00 81.00 68 LEU A C 1
ATOM 548 O O . LEU A 1 68 ? 3.830 3.328 10.916 1.00 81.00 68 LEU A O 1
ATOM 552 N N . GLY A 1 69 ? 5.607 4.361 10.013 1.00 82.56 69 GLY A N 1
ATOM 553 C CA . GLY A 1 69 ? 6.239 4.689 11.297 1.00 82.56 69 GLY A CA 1
ATOM 554 C C . GLY A 1 69 ? 6.818 3.459 12.007 1.00 82.56 69 GLY A C 1
ATOM 555 O O . GLY A 1 69 ? 6.982 3.456 13.221 1.00 82.56 69 GLY A O 1
ATOM 556 N N . GLU A 1 70 ? 7.114 2.403 11.252 1.00 84.56 70 GLU A N 1
ATOM 557 C CA . GLU A 1 70 ? 7.525 1.095 11.754 1.00 84.56 70 GLU A CA 1
ATOM 558 C C . GLU A 1 70 ? 8.979 0.794 11.393 1.00 84.56 70 GLU A C 1
ATOM 560 O O . GLU A 1 70 ? 9.553 1.359 10.461 1.00 84.56 70 GLU A O 1
ATOM 565 N N . ASN A 1 71 ? 9.589 -0.166 12.087 1.00 89.31 71 ASN A N 1
ATOM 566 C CA . ASN A 1 71 ? 10.921 -0.638 11.716 1.00 89.31 71 ASN A CA 1
ATOM 567 C C . ASN A 1 71 ? 10.852 -1.642 10.541 1.00 89.31 71 ASN A C 1
ATOM 569 O O . ASN A 1 71 ? 9.903 -2.419 10.399 1.00 89.31 71 ASN A O 1
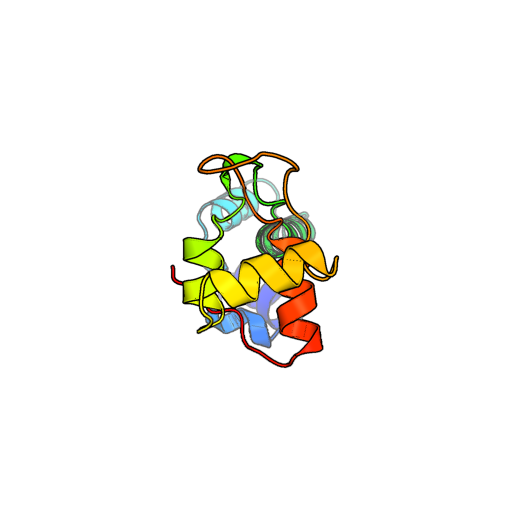ATOM 573 N N . LYS A 1 72 ? 11.914 -1.709 9.727 1.00 89.38 72 LYS A N 1
ATOM 574 C CA . LYS A 1 72 ? 12.092 -2.663 8.611 1.00 89.38 72 LYS A CA 1
ATOM 575 C C . LYS A 1 72 ? 11.872 -4.120 9.036 1.00 89.38 72 LYS A C 1
ATOM 577 O O . LYS A 1 72 ? 11.360 -4.926 8.254 1.00 89.38 72 LYS A O 1
ATOM 582 N N . GLY A 1 73 ? 12.255 -4.461 10.269 1.00 90.38 73 GLY A N 1
ATOM 583 C CA . GLY A 1 73 ? 12.028 -5.785 10.851 1.00 90.38 73 GLY A CA 1
ATOM 584 C C . GLY A 1 73 ? 10.542 -6.102 11.037 1.00 90.38 73 GLY A C 1
ATOM 585 O O . GLY A 1 73 ? 10.110 -7.204 10.699 1.00 90.38 73 GLY A O 1
ATOM 586 N N . THR A 1 74 ? 9.745 -5.127 11.490 1.00 90.12 74 THR A N 1
ATOM 587 C CA . THR A 1 74 ? 8.287 -5.268 11.615 1.00 90.12 74 THR A CA 1
ATOM 588 C C . THR A 1 74 ? 7.658 -5.503 10.250 1.00 90.12 74 THR A C 1
ATOM 590 O O . THR A 1 74 ? 6.939 -6.485 10.072 1.00 90.12 74 THR A O 1
ATOM 593 N N . VAL A 1 75 ? 8.003 -4.682 9.255 1.00 89.12 75 VAL A N 1
ATOM 594 C CA . VAL A 1 75 ? 7.512 -4.844 7.877 1.00 89.12 75 VAL A CA 1
ATOM 595 C C . VAL A 1 75 ? 7.884 -6.220 7.313 1.00 89.12 75 VAL A C 1
ATOM 597 O O . VAL A 1 75 ? 7.036 -6.923 6.769 1.00 89.12 75 VAL A O 1
ATOM 600 N N . SER A 1 76 ? 9.121 -6.677 7.523 1.00 88.94 76 SER A N 1
ATOM 601 C CA . SER A 1 76 ? 9.548 -8.015 7.087 1.00 88.94 76 SER A CA 1
ATOM 602 C C . SER A 1 76 ? 8.757 -9.137 7.765 1.00 88.94 76 SER A C 1
ATOM 604 O O . SER A 1 76 ? 8.431 -10.140 7.127 1.00 88.94 76 SER A O 1
ATOM 606 N N . ARG A 1 77 ? 8.419 -8.970 9.050 1.00 91.94 77 ARG A N 1
ATOM 607 C CA . ARG A 1 77 ? 7.578 -9.912 9.798 1.00 91.94 77 ARG A CA 1
ATOM 608 C C . ARG A 1 77 ? 6.144 -9.927 9.268 1.00 91.94 77 ARG A C 1
ATOM 610 O O . ARG A 1 77 ? 5.559 -11.002 9.192 1.00 91.94 77 ARG A O 1
ATOM 617 N N . LEU A 1 78 ? 5.592 -8.778 8.874 1.00 89.94 78 LEU A N 1
ATOM 618 C CA . LEU A 1 78 ? 4.263 -8.693 8.259 1.00 89.94 78 LEU A CA 1
ATOM 619 C C . LEU A 1 78 ? 4.205 -9.456 6.935 1.00 89.94 78 LEU A C 1
ATOM 621 O O . LEU A 1 78 ? 3.254 -10.204 6.717 1.00 89.94 78 LEU A O 1
ATOM 625 N N . ILE A 1 79 ? 5.247 -9.354 6.106 1.00 89.69 79 ILE A N 1
ATOM 626 C CA . ILE A 1 79 ? 5.312 -10.123 4.858 1.00 89.69 79 ILE A CA 1
ATOM 627 C C . ILE A 1 79 ? 5.409 -11.628 5.149 1.00 89.69 79 ILE A C 1
ATOM 629 O O . ILE A 1 79 ? 4.656 -12.412 4.586 1.00 89.69 79 ILE A O 1
ATOM 633 N N . ARG A 1 80 ? 6.268 -12.051 6.093 1.00 88.56 80 ARG A N 1
ATOM 634 C CA . ARG A 1 80 ? 6.370 -13.474 6.493 1.00 88.56 80 ARG A CA 1
ATOM 635 C C . ARG A 1 80 ? 5.055 -14.046 7.032 1.00 88.56 80 ARG A C 1
ATOM 637 O O . ARG A 1 80 ? 4.802 -15.230 6.869 1.00 88.56 80 ARG A O 1
ATOM 644 N N . LYS A 1 81 ? 4.229 -13.215 7.675 1.00 89.62 81 LYS A N 1
ATOM 645 C CA . LYS A 1 81 ? 2.894 -13.585 8.172 1.00 89.62 81 LYS A CA 1
ATOM 646 C C . LYS A 1 81 ? 1.801 -13.529 7.092 1.00 89.62 81 LYS A C 1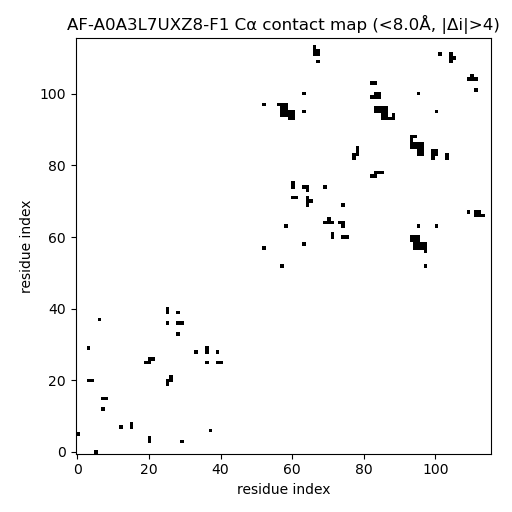
ATOM 648 O O . LYS A 1 81 ? 0.635 -13.706 7.429 1.00 89.62 81 LYS A O 1
ATOM 653 N N . GLY A 1 82 ? 2.142 -13.209 5.841 1.00 88.12 82 GLY A N 1
ATOM 654 C CA . GLY A 1 82 ? 1.183 -13.066 4.741 1.00 88.12 82 GLY A CA 1
ATOM 655 C C . GLY A 1 82 ? 0.270 -11.842 4.856 1.00 88.12 82 GLY A C 1
ATOM 656 O O . GLY A 1 82 ? -0.770 -11.789 4.210 1.00 88.12 82 GLY A O 1
ATOM 657 N N . ARG A 1 83 ? 0.620 -10.860 5.699 1.00 87.38 83 ARG A N 1
ATOM 658 C CA . ARG A 1 83 ? -0.178 -9.636 5.911 1.00 87.38 83 ARG A CA 1
ATOM 659 C C . ARG A 1 83 ? 0.139 -8.532 4.907 1.00 87.38 83 ARG A C 1
ATOM 661 O O . ARG A 1 83 ? -0.668 -7.626 4.754 1.00 87.38 83 ARG A O 1
ATOM 668 N N . LEU A 1 84 ? 1.306 -8.602 4.271 1.00 89.06 84 LEU A N 1
ATOM 669 C CA . LEU A 1 84 ? 1.716 -7.730 3.176 1.00 89.06 84 LEU A CA 1
ATOM 670 C C . LEU A 1 84 ? 2.177 -8.601 2.009 1.00 89.06 84 LEU A C 1
ATOM 672 O O . LEU A 1 84 ? 2.957 -9.527 2.228 1.00 89.06 84 LEU A O 1
ATOM 676 N N . LYS A 1 85 ? 1.716 -8.301 0.795 1.00 88.81 85 LYS A N 1
ATOM 677 C CA . LYS A 1 85 ? 2.173 -8.967 -0.431 1.00 88.81 85 LYS A CA 1
ATOM 678 C C . LYS A 1 85 ? 3.459 -8.324 -0.944 1.00 88.81 85 LYS A C 1
ATOM 680 O O . LYS A 1 85 ? 3.636 -7.111 -0.855 1.00 88.81 85 LYS A O 1
ATOM 685 N N . ASP A 1 86 ? 4.360 -9.135 -1.479 1.00 89.75 86 ASP A N 1
ATOM 686 C CA . ASP A 1 86 ? 5.596 -8.697 -2.115 1.00 89.75 86 ASP A CA 1
ATOM 687 C C . ASP A 1 86 ? 5.734 -9.271 -3.526 1.00 89.75 86 ASP A C 1
ATOM 689 O O . ASP A 1 86 ? 4.992 -10.156 -3.942 1.00 89.75 86 ASP A O 1
ATOM 693 N N . ASN A 1 87 ? 6.689 -8.742 -4.284 1.00 83.88 87 ASN A N 1
ATOM 694 C CA . ASN A 1 87 ? 6.952 -9.159 -5.662 1.00 83.88 87 ASN A CA 1
ATOM 695 C C . ASN A 1 87 ? 7.697 -10.505 -5.771 1.00 83.88 87 ASN A C 1
ATOM 697 O O . ASN A 1 87 ? 8.200 -10.838 -6.840 1.00 83.88 87 ASN A O 1
ATOM 701 N N . GLY A 1 88 ? 7.857 -11.243 -4.667 1.00 83.25 88 GLY A N 1
ATOM 702 C CA . GLY A 1 88 ? 8.608 -12.503 -4.605 1.00 83.25 88 GLY A CA 1
ATOM 703 C C . GLY A 1 88 ? 10.129 -12.377 -4.781 1.00 83.25 88 GLY A C 1
ATOM 704 O O . GLY A 1 88 ? 10.850 -13.359 -4.595 1.00 83.25 88 GLY A O 1
ATOM 705 N N . LEU A 1 89 ? 10.651 -11.187 -5.097 1.00 83.81 89 LEU A N 1
ATOM 706 C CA . LEU A 1 89 ? 12.086 -10.959 -5.253 1.00 83.81 89 LEU A CA 1
ATOM 707 C C . LEU A 1 89 ? 12.781 -10.863 -3.891 1.00 83.81 89 LEU A C 1
ATOM 709 O O . LEU A 1 89 ? 12.208 -10.445 -2.882 1.00 83.81 89 LEU A O 1
ATOM 713 N N . LYS A 1 90 ? 14.064 -11.230 -3.857 1.00 81.94 90 LYS A N 1
ATOM 714 C CA . LYS A 1 90 ? 14.873 -11.222 -2.631 1.00 81.94 90 LYS A CA 1
ATOM 715 C C . LYS A 1 90 ? 15.728 -9.957 -2.521 1.00 81.94 90 LYS A C 1
ATOM 717 O O . LYS A 1 90 ? 15.952 -9.220 -3.481 1.00 81.94 90 LYS A O 1
ATOM 722 N N . ASN A 1 91 ? 16.249 -9.722 -1.318 1.00 82.62 91 ASN A N 1
ATOM 723 C CA . ASN A 1 91 ? 17.245 -8.685 -1.034 1.00 82.62 91 ASN A CA 1
ATOM 724 C C . ASN A 1 91 ? 16.793 -7.279 -1.475 1.00 82.62 91 ASN A C 1
ATOM 726 O O . ASN A 1 91 ? 15.645 -6.885 -1.271 1.00 82.62 91 ASN A O 1
ATOM 730 N N . ARG A 1 92 ? 17.703 -6.503 -2.075 1.00 78.25 92 ARG A N 1
ATOM 731 C CA . ARG A 1 92 ? 17.471 -5.120 -2.516 1.00 78.25 92 ARG A CA 1
ATOM 732 C C . ARG A 1 92 ? 16.490 -4.997 -3.679 1.00 78.25 92 ARG A C 1
ATOM 734 O O . ARG A 1 92 ? 16.154 -3.873 -4.031 1.00 78.25 92 ARG A O 1
ATOM 741 N N . GLN A 1 93 ? 16.033 -6.101 -4.266 1.00 81.56 93 GLN A N 1
ATOM 742 C CA . GLN A 1 93 ? 15.021 -6.123 -5.328 1.00 81.56 93 GLN A CA 1
ATOM 743 C C . GLN A 1 93 ? 13.615 -6.396 -4.788 1.00 81.56 93 GLN A C 1
ATOM 745 O O . GLN A 1 93 ? 12.631 -6.202 -5.499 1.00 81.56 93 GLN A O 1
ATOM 750 N N . ARG A 1 94 ? 13.506 -6.793 -3.515 1.00 84.94 94 ARG A N 1
ATOM 751 C CA . ARG A 1 94 ? 12.222 -7.001 -2.858 1.00 84.94 94 ARG A CA 1
ATOM 752 C C . ARG A 1 94 ? 11.435 -5.697 -2.823 1.00 84.94 94 ARG A C 1
ATOM 754 O O . ARG A 1 94 ? 11.938 -4.673 -2.345 1.00 84.94 94 ARG A O 1
ATOM 761 N N . ARG A 1 95 ? 10.214 -5.734 -3.340 1.00 87.56 95 ARG A N 1
ATOM 762 C CA . ARG A 1 95 ? 9.256 -4.626 -3.314 1.00 87.56 95 ARG A CA 1
ATOM 763 C C . ARG A 1 95 ? 7.930 -5.118 -2.767 1.00 87.56 95 ARG A C 1
ATOM 765 O O . ARG A 1 95 ? 7.610 -6.296 -2.895 1.00 87.56 95 ARG A O 1
ATOM 772 N N . ILE A 1 96 ? 7.199 -4.219 -2.131 1.00 88.12 96 ILE A N 1
ATOM 773 C CA . ILE A 1 96 ? 5.929 -4.513 -1.479 1.00 88.12 96 ILE A CA 1
ATOM 774 C C . ILE A 1 96 ? 4.811 -4.007 -2.378 1.00 88.12 96 ILE A C 1
ATOM 776 O O . ILE A 1 96 ? 4.915 -2.915 -2.928 1.00 88.12 96 ILE A O 1
ATOM 780 N N . ASP A 1 97 ? 3.755 -4.797 -2.512 1.00 86.62 97 ASP A N 1
ATOM 781 C CA . ASP A 1 97 ? 2.554 -4.402 -3.235 1.00 86.62 97 ASP A CA 1
ATOM 782 C C . ASP A 1 97 ? 1.889 -3.206 -2.527 1.00 86.62 97 ASP A C 1
ATOM 784 O O . ASP A 1 97 ? 1.482 -3.330 -1.362 1.00 86.62 97 ASP A O 1
ATOM 788 N N . PRO A 1 98 ? 1.766 -2.039 -3.185 1.00 82.38 98 PRO A N 1
ATOM 789 C CA . PRO A 1 98 ? 1.171 -0.861 -2.569 1.00 82.38 98 PRO A CA 1
ATOM 790 C C . PRO A 1 98 ? -0.297 -1.082 -2.179 1.00 82.38 98 PRO A C 1
ATOM 792 O O . PRO A 1 98 ? -0.731 -0.540 -1.162 1.00 82.38 98 PRO A O 1
ATOM 795 N N . ALA A 1 99 ? -1.049 -1.908 -2.918 1.00 83.50 99 ALA A N 1
ATOM 796 C CA . ALA A 1 99 ? -2.446 -2.198 -2.592 1.00 83.50 99 ALA A CA 1
ATOM 797 C C . ALA A 1 99 ? -2.560 -2.935 -1.250 1.00 83.50 99 ALA A C 1
ATOM 799 O O . ALA A 1 99 ? -3.309 -2.517 -0.367 1.00 83.50 99 ALA A O 1
ATOM 800 N N . SER A 1 100 ? -1.736 -3.964 -1.049 1.00 86.19 100 SER A N 1
ATOM 801 C CA . SER A 1 100 ? -1.681 -4.702 0.213 1.00 86.19 100 SER A CA 1
ATOM 802 C C . SER A 1 100 ? -1.295 -3.823 1.415 1.00 86.19 100 SER A C 1
ATOM 804 O O . SER A 1 100 ? -1.810 -4.019 2.517 1.00 86.19 100 SER A O 1
ATOM 806 N N . VAL A 1 101 ? -0.436 -2.816 1.218 1.00 84.69 101 VAL A N 1
ATOM 807 C CA . VAL A 1 101 ? -0.098 -1.846 2.276 1.00 84.69 101 VAL A CA 1
ATOM 808 C C . VAL A 1 101 ? -1.299 -0.973 2.637 1.00 84.69 101 VAL A C 1
ATOM 810 O O . VAL A 1 101 ? -1.556 -0.756 3.821 1.00 84.69 101 VAL A O 1
ATOM 813 N N . LEU A 1 102 ? -2.059 -0.503 1.645 1.00 82.81 102 LEU A N 1
ATOM 814 C CA . LEU A 1 102 ? -3.268 0.290 1.881 1.00 82.81 102 LEU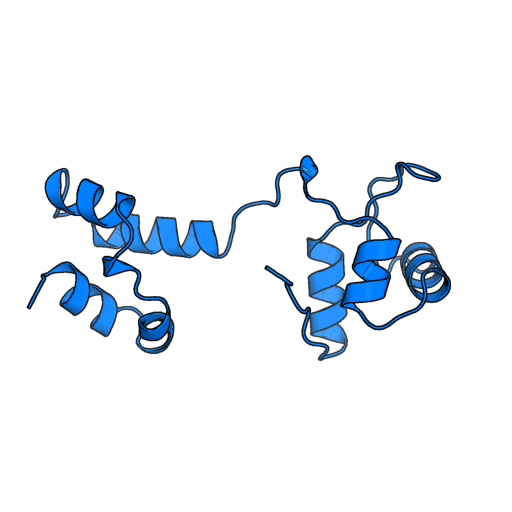 A CA 1
ATOM 815 C C . LEU A 1 102 ? -4.346 -0.517 2.611 1.00 82.81 102 LEU A C 1
ATOM 817 O O . LEU A 1 102 ? -4.964 -0.001 3.542 1.00 82.81 102 LEU A O 1
ATOM 821 N N . GLU A 1 103 ? -4.542 -1.784 2.241 1.00 85.12 103 GLU A N 1
ATOM 822 C CA . GLU A 1 103 ? -5.452 -2.688 2.952 1.00 85.12 103 GLU A CA 1
ATOM 823 C C . GLU A 1 103 ? -5.038 -2.867 4.415 1.00 85.12 103 GLU A C 1
ATOM 825 O O . GLU A 1 103 ? -5.875 -2.771 5.315 1.00 85.12 103 GLU A O 1
ATOM 830 N N . TYR A 1 104 ? -3.740 -3.058 4.668 1.00 85.50 104 TYR A N 1
ATOM 831 C CA . TYR A 1 104 ? -3.204 -3.170 6.022 1.00 85.50 104 TYR A CA 1
ATOM 832 C C . TYR A 1 104 ? -3.426 -1.889 6.840 1.00 85.50 104 TYR A C 1
ATOM 834 O O . TYR A 1 104 ? -3.897 -1.954 7.977 1.00 85.50 104 TYR A O 1
ATOM 842 N N . CYS A 1 105 ? -3.141 -0.722 6.257 1.00 82.62 105 CYS A N 1
ATOM 843 C CA . CYS A 1 105 ? -3.396 0.582 6.871 1.00 82.62 105 CYS A CA 1
ATOM 844 C C . CYS A 1 105 ? -4.877 0.767 7.217 1.00 82.62 105 CYS A C 1
ATOM 846 O O . CYS A 1 105 ? -5.200 1.125 8.349 1.00 82.62 105 CYS A O 1
ATOM 848 N N . LYS A 1 106 ? -5.777 0.440 6.281 1.00 79.75 106 LYS A N 1
ATOM 849 C CA . LYS A 1 106 ? -7.229 0.502 6.483 1.00 79.75 106 LYS A CA 1
ATOM 850 C C . LYS A 1 106 ? -7.681 -0.415 7.620 1.00 79.75 106 LYS A C 1
ATOM 852 O O . LYS A 1 106 ? -8.440 0.019 8.478 1.00 79.75 106 LYS A O 1
ATOM 857 N N . ALA A 1 107 ? -7.177 -1.649 7.666 1.00 81.56 107 ALA A N 1
ATOM 858 C CA . ALA A 1 107 ? -7.497 -2.612 8.721 1.00 81.56 107 ALA A CA 1
ATOM 859 C C . ALA A 1 107 ? -6.992 -2.180 10.109 1.00 81.56 107 ALA A C 1
ATOM 861 O O . ALA A 1 107 ? -7.548 -2.589 11.126 1.00 81.56 107 ALA A O 1
ATOM 862 N N . LYS A 1 108 ? -5.931 -1.369 10.161 1.00 81.56 108 LYS A N 1
ATOM 863 C CA . LYS A 1 108 ? -5.349 -0.847 11.404 1.00 81.56 108 LYS A CA 1
ATOM 864 C C . LYS A 1 108 ? -5.831 0.555 11.779 1.00 81.56 108 LYS A C 1
ATOM 866 O O . LYS A 1 108 ? -5.459 1.029 12.846 1.00 81.56 108 LYS A O 1
ATOM 871 N N . GLY A 1 109 ? -6.628 1.209 10.934 1.00 76.19 109 GLY A N 1
ATOM 872 C CA . GLY A 1 109 ? -7.023 2.607 11.128 1.00 76.19 109 GLY A CA 1
ATOM 873 C C . GLY A 1 109 ? -5.848 3.589 11.045 1.00 76.19 109 GLY A C 1
ATOM 874 O O . GLY A 1 109 ? -5.916 4.672 11.616 1.00 76.19 109 GLY A O 1
ATOM 875 N N . ILE A 1 110 ? -4.758 3.213 10.367 1.00 76.62 110 ILE A N 1
ATOM 876 C CA . ILE A 1 110 ? -3.560 4.047 10.212 1.00 76.62 110 ILE A CA 1
ATOM 877 C C . ILE A 1 110 ? -3.662 4.807 8.890 1.00 76.62 110 ILE A C 1
ATOM 879 O O . ILE A 1 110 ? -3.901 4.211 7.839 1.00 76.62 110 ILE A O 1
ATOM 883 N N . THR A 1 111 ? -3.432 6.118 8.921 1.00 67.44 111 THR A N 1
ATOM 884 C CA . THR A 1 111 ? -3.374 6.939 7.707 1.00 67.44 111 THR A CA 1
ATOM 885 C C . THR A 1 111 ? -2.068 6.678 6.967 1.00 67.44 111 THR A C 1
ATOM 887 O O . THR A 1 111 ? -0.982 6.928 7.490 1.00 67.44 111 THR A O 1
ATOM 890 N N . TYR A 1 112 ? -2.158 6.184 5.732 1.00 67.12 112 TYR A N 1
ATOM 891 C CA . TYR A 1 112 ? -0.988 6.048 4.873 1.00 67.12 112 TYR A CA 1
ATOM 892 C C . TYR A 1 112 ? -0.578 7.429 4.356 1.00 67.12 112 TYR A C 1
ATOM 894 O O . TYR A 1 112 ? -1.215 7.978 3.456 1.00 67.12 112 TYR A O 1
ATOM 902 N N . ASN A 1 113 ? 0.474 8.007 4.935 1.00 59.03 113 ASN A N 1
ATOM 903 C CA . ASN A 1 113 ? 0.990 9.295 4.489 1.00 59.03 113 ASN A CA 1
ATOM 904 C C . ASN A 1 113 ? 1.668 9.125 3.122 1.00 59.03 113 ASN A C 1
ATOM 906 O O . ASN A 1 113 ? 2.821 8.702 3.022 1.00 59.03 113 ASN A O 1
ATOM 910 N N . GLN A 1 114 ? 0.933 9.447 2.056 1.00 54.03 114 GLN A N 1
ATOM 911 C CA . GLN A 1 114 ? 1.502 9.684 0.733 1.00 54.03 114 GLN A CA 1
ATOM 912 C C . GLN A 1 114 ? 2.283 10.997 0.794 1.00 54.03 114 GLN A C 1
ATOM 914 O O . GLN A 1 114 ? 1.735 12.074 0.567 1.00 54.03 114 GLN A O 1
ATOM 919 N N . THR A 1 115 ? 3.559 10.929 1.165 1.00 43.31 115 THR A N 1
ATOM 920 C CA . THR A 1 115 ? 4.452 12.063 0.947 1.00 43.31 115 THR A CA 1
ATOM 921 C C . THR A 1 115 ? 4.645 12.238 -0.556 1.00 43.31 115 THR A C 1
ATOM 923 O O . THR A 1 115 ? 4.916 11.276 -1.275 1.00 43.31 115 THR A O 1
ATOM 926 N N . ARG A 1 116 ? 4.381 13.475 -0.962 1.00 33.69 116 ARG A N 1
ATOM 927 C CA . ARG A 1 116 ? 4.244 14.026 -2.307 1.00 33.69 116 ARG A CA 1
ATOM 928 C C . ARG A 1 116 ? 5.504 13.906 -3.155 1.00 33.69 116 ARG A C 1
ATOM 930 O O . ARG A 1 116 ? 6.601 13.984 -2.562 1.00 33.69 116 ARG A O 1
#

Radius of gyration: 19.1 Å; Cα contacts (8 Å, |Δi|>4): 90; chains: 1; bounding box: 41×45×40 Å

Foldseek 3Di:
DDPVLVLVCVPDVVCVVVPCVPPVVLVVCCVVCVPCSNVVVVVVVVCVVDVQQDPVRFADLVVLCVQQVHDSVVSVVCVVVVQWDWPPDDDPPIGTRVVSSVVSCVVVVHDRDPDD

pLDDT: mean 70.19, std 15.4, range [33.69, 91.94]